Protein AF-A0A7V4AM23-F1 (afdb_monomer_lite)

Radius of gyration: 23.94 Å; chains: 1; bounding box: 53×55×49 Å

Structure (mmCIF, N/CA/C/O backbone):
data_AF-A0A7V4AM23-F1
#
_entry.id   AF-A0A7V4AM23-F1
#
loop_
_atom_site.group_PDB
_atom_site.id
_atom_site.type_symbol
_atom_site.label_atom_id
_atom_site.label_alt_id
_atom_site.label_comp_id
_atom_site.label_asym_id
_atom_site.label_entity_id
_atom_site.label_seq_id
_atom_site.pdbx_PDB_ins_code
_atom_site.Cartn_x
_atom_site.Cartn_y
_atom_site.Cartn_z
_atom_site.occupancy
_atom_site.B_iso_or_equiv
_atom_site.auth_seq_id
_atom_site.auth_comp_id
_atom_site.auth_asym_id
_atom_site.auth_atom_id
_atom_site.pdbx_PDB_model_num
ATOM 1 N N . MET A 1 1 ? 37.698 -45.570 -32.737 1.00 47.31 1 MET A N 1
ATOM 2 C CA . MET A 1 1 ? 37.206 -44.874 -31.523 1.00 47.31 1 MET A CA 1
ATOM 3 C C . MET A 1 1 ? 37.049 -43.370 -31.788 1.00 47.31 1 MET A C 1
ATOM 5 O O . MET A 1 1 ? 37.985 -42.615 -31.573 1.00 47.31 1 MET A O 1
ATOM 9 N N . ARG A 1 2 ? 35.911 -42.906 -32.332 1.00 52.38 2 ARG A N 1
ATOM 10 C CA . ARG A 1 2 ? 35.714 -41.472 -32.674 1.00 52.38 2 ARG A CA 1
ATOM 11 C C . ARG A 1 2 ? 34.273 -40.959 -32.508 1.00 52.38 2 ARG A C 1
ATOM 13 O O . ARG A 1 2 ? 33.958 -39.882 -32.993 1.00 52.38 2 ARG A O 1
ATOM 20 N N . HIS A 1 3 ? 33.409 -41.701 -31.807 1.00 47.38 3 HIS A N 1
ATOM 21 C CA . HIS A 1 3 ? 31.980 -41.363 -31.676 1.00 47.38 3 HIS A CA 1
ATOM 22 C C . HIS A 1 3 ? 31.563 -40.788 -30.313 1.00 47.38 3 HIS A C 1
ATOM 24 O O . HIS A 1 3 ? 30.539 -40.119 -30.233 1.00 47.38 3 HIS A O 1
ATOM 30 N N . ARG A 1 4 ? 32.359 -40.966 -29.246 1.00 52.53 4 ARG A N 1
ATOM 31 C CA . ARG A 1 4 ? 31.992 -40.498 -27.891 1.00 52.53 4 ARG A CA 1
ATOM 32 C C . ARG A 1 4 ? 32.057 -38.981 -27.690 1.00 52.53 4 ARG A C 1
ATOM 34 O O . ARG A 1 4 ? 31.415 -38.482 -26.781 1.00 52.53 4 ARG A O 1
ATOM 41 N N . LYS A 1 5 ? 32.797 -38.240 -28.526 1.00 48.94 5 LYS A N 1
ATOM 42 C CA . LYS A 1 5 ? 32.973 -36.785 -28.353 1.00 48.94 5 LYS A CA 1
ATOM 43 C C . LYS A 1 5 ? 31.832 -35.942 -28.932 1.00 48.94 5 LYS A C 1
ATOM 45 O O . LYS A 1 5 ? 31.697 -34.800 -28.530 1.00 48.94 5 LYS A O 1
ATOM 50 N N . ARG A 1 6 ? 31.017 -36.470 -29.859 1.00 48.69 6 ARG A N 1
ATOM 51 C CA . ARG A 1 6 ? 29.906 -35.707 -30.470 1.00 48.69 6 ARG A CA 1
ATOM 52 C C . ARG A 1 6 ? 28.673 -35.608 -29.568 1.00 48.69 6 ARG A C 1
ATOM 54 O O . ARG A 1 6 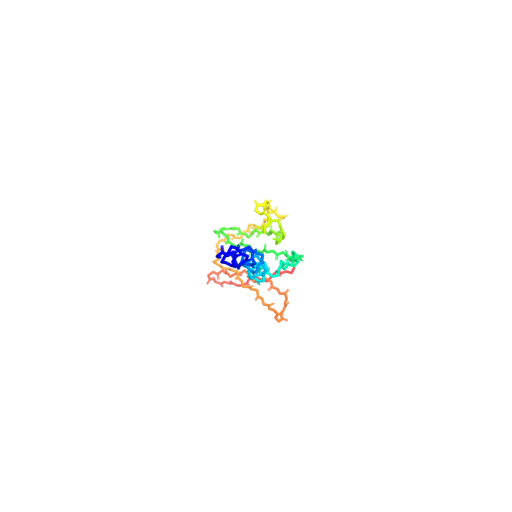? 27.939 -34.636 -29.676 1.00 48.69 6 ARG A O 1
ATOM 61 N N . LEU A 1 7 ? 28.473 -36.577 -28.672 1.00 52.03 7 LEU A N 1
ATOM 62 C CA . LEU A 1 7 ? 27.293 -36.628 -27.803 1.00 52.03 7 LEU A CA 1
ATOM 63 C C . LEU A 1 7 ? 27.321 -35.543 -26.710 1.00 52.03 7 LEU A C 1
ATOM 65 O O . LEU A 1 7 ? 26.279 -35.036 -26.317 1.00 52.03 7 LEU A O 1
ATOM 69 N N . THR A 1 8 ? 28.512 -35.133 -26.265 1.00 53.16 8 THR A N 1
ATOM 70 C CA . THR A 1 8 ? 28.684 -34.130 -25.201 1.00 53.16 8 THR A CA 1
ATOM 71 C C . THR A 1 8 ? 28.382 -32.700 -25.664 1.00 53.16 8 THR A C 1
ATOM 73 O O . THR A 1 8 ? 27.927 -31.889 -24.866 1.00 53.16 8 THR A O 1
ATOM 76 N N . TYR A 1 9 ? 28.572 -32.387 -26.952 1.00 55.47 9 TYR A N 1
ATOM 77 C CA . TYR A 1 9 ? 28.298 -31.047 -27.498 1.00 55.47 9 TYR A CA 1
ATOM 78 C C . TYR A 1 9 ? 26.806 -30.756 -27.695 1.00 55.47 9 TYR A C 1
ATOM 80 O O . TYR A 1 9 ? 26.423 -29.593 -27.764 1.00 55.47 9 TYR A O 1
ATOM 88 N N . ALA A 1 10 ? 25.962 -31.789 -27.768 1.00 59.94 10 ALA A N 1
ATOM 89 C CA . ALA A 1 10 ? 24.515 -31.632 -27.905 1.00 59.94 10 ALA A CA 1
ATOM 90 C C . ALA A 1 10 ? 23.804 -31.414 -26.557 1.00 59.94 10 ALA A C 1
ATOM 92 O O . ALA A 1 10 ? 22.687 -30.911 -26.537 1.00 59.94 10 ALA A O 1
ATOM 93 N N . LEU A 1 11 ? 24.448 -31.756 -25.433 1.00 66.25 11 LEU A N 1
ATOM 94 C CA . LEU A 1 11 ? 23.847 -31.649 -24.099 1.00 66.25 11 LEU A CA 1
ATOM 95 C C . LEU A 1 11 ? 23.785 -30.197 -23.597 1.00 66.25 11 LEU A C 1
ATOM 97 O O . LEU A 1 11 ? 22.794 -29.796 -22.998 1.00 66.25 11 LEU A O 1
ATOM 101 N N . GLY A 1 12 ? 24.819 -29.398 -23.884 1.00 73.56 12 GLY A N 1
ATOM 102 C CA . GLY A 1 12 ? 24.887 -27.976 -23.526 1.00 73.56 12 GLY A CA 1
ATOM 103 C C . GLY A 1 12 ? 23.729 -27.122 -24.070 1.00 73.56 12 GLY A C 1
ATOM 104 O O . GLY A 1 12 ? 23.065 -26.454 -23.278 1.00 73.56 12 GLY A O 1
ATOM 105 N N . PRO A 1 13 ? 23.430 -27.144 -25.384 1.00 75.00 13 PRO A N 1
ATOM 106 C CA . PRO A 1 13 ? 22.320 -26.368 -25.937 1.00 75.00 13 PRO A CA 1
ATOM 107 C C . PRO A 1 13 ? 20.949 -26.893 -25.489 1.00 75.00 13 PRO A C 1
ATOM 109 O O . PRO A 1 13 ? 20.033 -26.100 -25.296 1.00 75.00 13 PRO A O 1
ATOM 112 N N . LEU A 1 14 ? 20.806 -28.204 -25.260 1.00 78.94 14 LEU A N 1
ATOM 113 C CA . LEU A 1 14 ? 19.564 -28.778 -24.736 1.00 78.94 14 LEU A CA 1
ATOM 114 C C . LEU A 1 14 ? 19.288 -28.306 -23.301 1.00 78.94 14 LEU A C 1
ATOM 116 O O . LEU A 1 14 ? 18.163 -27.941 -22.973 1.00 78.94 14 LEU A O 1
ATOM 120 N N . LEU A 1 15 ? 20.328 -28.257 -22.465 1.00 76.25 15 LEU A N 1
ATOM 121 C CA . LEU A 1 15 ? 20.243 -27.731 -21.106 1.00 76.25 15 LEU A CA 1
ATOM 122 C C . LEU A 1 15 ? 19.860 -26.242 -21.107 1.00 76.25 15 LEU A C 1
ATOM 124 O O . LEU A 1 15 ? 19.012 -25.837 -20.320 1.00 76.25 15 LEU A O 1
ATOM 128 N N . ALA A 1 16 ? 20.429 -25.441 -22.015 1.00 73.75 16 ALA A N 1
ATOM 129 C CA . ALA A 1 16 ? 20.100 -24.020 -22.152 1.00 73.75 16 ALA A CA 1
ATOM 130 C C . ALA A 1 16 ? 18.626 -23.781 -22.529 1.00 73.75 16 ALA A C 1
ATOM 132 O O . ALA A 1 16 ? 18.010 -22.853 -22.014 1.00 73.75 16 ALA A O 1
ATOM 133 N N . LEU A 1 17 ? 18.039 -24.642 -23.369 1.00 71.25 17 LEU A N 1
ATOM 134 C CA . LEU A 1 17 ? 16.610 -24.587 -23.704 1.00 71.25 17 LEU A CA 1
ATOM 135 C C . LEU A 1 17 ? 15.722 -24.934 -22.500 1.00 71.25 17 LEU A C 1
ATOM 137 O O . LEU A 1 17 ? 14.722 -24.260 -22.269 1.00 71.25 17 LEU A O 1
ATOM 141 N N . PHE A 1 18 ? 16.103 -25.935 -21.698 1.00 71.44 18 PHE A N 1
ATOM 142 C CA . PHE A 1 18 ? 15.394 -26.260 -20.453 1.00 71.44 18 PHE A CA 1
ATOM 143 C C . PHE A 1 18 ? 15.506 -25.142 -19.407 1.00 71.44 18 PHE A C 1
ATOM 145 O O . PHE A 1 18 ? 14.526 -24.830 -18.738 1.00 71.44 18 PHE A O 1
ATOM 152 N N . LEU A 1 19 ? 16.668 -24.492 -19.305 1.00 68.62 19 LEU A N 1
ATOM 153 C CA . LEU A 1 19 ? 16.872 -23.327 -18.440 1.00 68.62 19 LEU A CA 1
ATOM 154 C C . LEU A 1 19 ? 16.040 -22.122 -18.902 1.00 68.62 19 LEU A C 1
ATOM 156 O O . LEU A 1 19 ? 15.422 -21.478 -18.064 1.00 68.62 19 LEU A O 1
ATOM 160 N N . ALA A 1 20 ? 15.953 -21.857 -20.210 1.00 62.84 20 ALA A N 1
ATOM 161 C CA . ALA A 1 20 ? 15.114 -20.792 -20.770 1.00 62.84 20 ALA A CA 1
ATOM 162 C C . ALA A 1 20 ? 13.604 -21.067 -20.618 1.00 62.84 20 ALA A C 1
ATOM 164 O O . ALA A 1 20 ? 12.812 -20.139 -20.500 1.00 62.84 20 ALA A O 1
ATOM 165 N N . ALA A 1 21 ? 13.192 -22.337 -20.574 1.00 63.81 21 ALA A N 1
ATOM 166 C CA . ALA A 1 21 ? 11.823 -22.711 -20.217 1.00 63.81 21 ALA A CA 1
ATOM 167 C C . ALA A 1 21 ? 11.545 -22.582 -18.704 1.00 63.81 21 ALA A C 1
ATOM 169 O O . ALA A 1 21 ? 10.395 -22.418 -18.303 1.00 63.81 21 ALA A O 1
ATOM 170 N N . CYS A 1 22 ? 12.585 -22.637 -17.864 1.00 63.81 22 CYS A N 1
ATOM 171 C CA . CYS A 1 22 ? 12.500 -22.399 -16.421 1.00 63.81 22 CYS A CA 1
ATOM 172 C C . CYS A 1 22 ? 12.664 -20.924 -16.027 1.00 63.81 22 CYS A C 1
ATOM 174 O O . CYS A 1 22 ? 12.310 -20.566 -14.903 1.00 63.81 22 CYS A O 1
ATOM 176 N N . THR A 1 23 ? 13.152 -20.052 -16.916 1.00 62.94 23 THR A N 1
ATOM 177 C CA . THR A 1 23 ? 12.993 -18.606 -16.741 1.00 62.94 23 THR A CA 1
ATOM 178 C C . THR A 1 23 ? 11.540 -18.288 -17.049 1.00 62.94 23 THR A C 1
ATOM 180 O O . THR A 1 23 ? 11.170 -18.105 -18.209 1.00 62.94 23 THR A O 1
ATOM 183 N N . GLY A 1 24 ? 10.706 -18.343 -16.007 1.00 56.84 24 GLY A N 1
ATOM 184 C CA . GLY A 1 24 ? 9.284 -18.036 -16.080 1.00 56.84 24 GLY A CA 1
ATOM 185 C C . GLY A 1 24 ? 9.055 -16.792 -16.927 1.00 56.84 24 GLY A C 1
ATOM 186 O O . GLY A 1 24 ? 9.812 -15.826 -16.823 1.00 56.84 24 GLY A O 1
ATOM 187 N N . SER A 1 25 ? 8.061 -16.878 -17.814 1.00 60.91 25 SER A N 1
ATOM 188 C CA . SER A 1 25 ? 7.638 -15.785 -18.687 1.00 60.91 25 SER A CA 1
ATOM 189 C C . SER A 1 25 ? 7.695 -14.474 -17.909 1.00 60.91 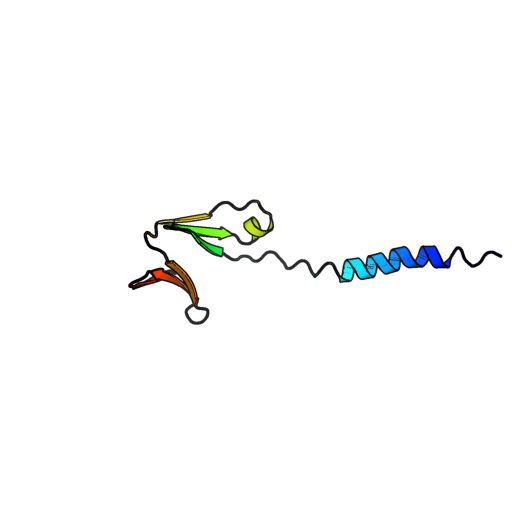25 SER A C 1
ATOM 191 O O . SER A 1 25 ? 7.067 -14.359 -16.859 1.00 60.91 25 SER A O 1
ATOM 193 N N . GLN A 1 26 ? 8.534 -13.543 -18.369 1.00 60.38 26 GLN A N 1
ATOM 194 C CA . GLN A 1 26 ? 8.720 -12.260 -17.711 1.00 60.38 26 GLN A CA 1
ATOM 195 C C . GLN A 1 26 ? 7.389 -11.517 -17.814 1.00 60.38 26 GLN A C 1
ATOM 197 O O . GLN A 1 26 ? 7.050 -10.992 -18.876 1.00 60.38 26 GLN A O 1
ATOM 202 N N . GLU A 1 27 ? 6.595 -11.574 -16.745 1.00 61.66 27 GLU A N 1
ATOM 203 C CA . GLU A 1 27 ? 5.285 -10.939 -16.715 1.00 61.66 27 GLU A CA 1
ATOM 204 C C . GLU A 1 27 ? 5.461 -9.448 -17.011 1.00 61.66 27 GLU A C 1
ATOM 206 O O . GLU A 1 27 ? 6.363 -8.809 -16.452 1.00 61.66 27 GLU A O 1
ATOM 211 N N . PRO A 1 28 ? 4.654 -8.885 -17.927 1.00 63.44 28 PRO A N 1
ATOM 212 C CA . PRO A 1 28 ? 4.739 -7.470 -18.228 1.00 63.44 28 PRO A CA 1
ATOM 213 C C . PRO A 1 28 ? 4.537 -6.671 -16.932 1.00 63.44 28 PRO A C 1
ATOM 215 O O . PRO A 1 28 ? 3.680 -7.032 -16.119 1.00 63.44 28 PRO A O 1
ATOM 218 N N . PRO A 1 29 ? 5.321 -5.600 -16.718 1.00 63.72 29 PRO A N 1
ATOM 219 C CA . PRO A 1 29 ? 5.246 -4.819 -15.495 1.00 63.72 29 PRO A CA 1
ATOM 220 C C . PRO A 1 29 ? 3.817 -4.316 -15.293 1.00 63.72 29 PRO A C 1
ATOM 222 O O . PRO A 1 29 ? 3.230 -3.687 -16.175 1.00 63.72 29 PRO A O 1
ATOM 225 N N . LEU A 1 30 ? 3.248 -4.625 -14.128 1.00 62.81 30 LEU A N 1
ATOM 226 C CA . LEU A 1 30 ? 1.873 -4.264 -13.807 1.00 62.81 30 LEU A CA 1
ATOM 227 C C . LEU A 1 30 ? 1.773 -2.735 -13.670 1.00 62.81 30 LEU A C 1
ATOM 229 O O . LEU A 1 30 ? 2.479 -2.162 -12.833 1.00 62.81 30 LEU A O 1
ATOM 233 N N . PRO A 1 31 ? 0.877 -2.054 -14.411 1.00 67.75 31 PRO A N 1
ATOM 234 C CA . PRO A 1 31 ? 0.573 -0.640 -14.199 1.00 67.75 31 PRO A CA 1
ATOM 235 C C . PRO A 1 31 ? -0.338 -0.480 -12.969 1.00 67.75 31 PRO A C 1
ATOM 237 O O . PRO A 1 31 ? -1.438 0.057 -13.051 1.00 67.75 31 PRO A O 1
ATOM 240 N N . ALA A 1 32 ? 0.097 -1.009 -11.826 1.00 81.75 32 ALA A N 1
ATOM 241 C CA . ALA A 1 32 ? -0.650 -1.014 -10.577 1.00 81.75 32 ALA A CA 1
ATOM 242 C C . ALA A 1 32 ? -0.022 -0.056 -9.558 1.00 81.75 32 ALA A C 1
ATOM 244 O O . ALA A 1 32 ? 1.202 0.099 -9.489 1.00 81.75 32 ALA A O 1
ATOM 245 N N . LEU A 1 33 ? -0.875 0.569 -8.747 1.00 86.88 33 LEU A N 1
ATOM 246 C CA . LEU A 1 33 ? -0.469 1.266 -7.531 1.00 86.88 33 LEU A CA 1
ATOM 247 C C . LEU A 1 33 ? -0.495 0.278 -6.366 1.00 86.88 33 LEU A C 1
ATOM 249 O O . LEU A 1 33 ? -1.490 -0.408 -6.145 1.00 86.88 33 LEU A O 1
ATOM 253 N N . VAL A 1 34 ? 0.602 0.218 -5.621 1.00 90.94 34 VAL A N 1
ATOM 254 C CA . VAL A 1 34 ? 0.742 -0.600 -4.415 1.00 90.94 34 VAL A CA 1
ATOM 255 C C . VAL A 1 34 ? 0.690 0.321 -3.209 1.00 90.94 34 VAL A C 1
ATOM 257 O O . VAL A 1 34 ? 1.451 1.285 -3.144 1.00 90.94 34 VAL A O 1
ATOM 260 N N . ALA A 1 35 ? -0.184 0.014 -2.255 1.00 93.38 35 ALA A N 1
ATOM 261 C CA . ALA A 1 35 ? -0.241 0.684 -0.963 1.00 93.38 35 ALA A CA 1
ATOM 262 C C . ALA A 1 35 ? 0.466 -0.170 0.096 1.00 93.38 35 ALA A C 1
ATOM 264 O O . ALA A 1 35 ? 0.238 -1.376 0.173 1.00 93.38 35 ALA A O 1
ATOM 265 N N . ALA A 1 36 ? 1.302 0.456 0.918 1.00 92.88 36 ALA A N 1
ATOM 266 C CA . ALA A 1 36 ? 1.968 -0.184 2.045 1.00 92.88 36 ALA A CA 1
ATOM 267 C C . ALA A 1 36 ? 1.733 0.632 3.320 1.00 92.88 36 ALA A C 1
ATOM 269 O O . ALA A 1 36 ? 2.060 1.820 3.372 1.00 92.88 36 ALA A O 1
ATOM 270 N N . GLY A 1 37 ? 1.168 -0.016 4.339 1.00 90.62 37 GLY A N 1
ATOM 271 C CA . GLY A 1 37 ? 0.971 0.556 5.667 1.00 90.62 37 GLY A CA 1
ATOM 272 C C . GLY A 1 37 ? 2.189 0.286 6.543 1.00 90.62 37 GLY A C 1
ATOM 273 O O . GLY A 1 37 ? 2.651 -0.848 6.632 1.00 90.62 37 GLY A O 1
ATOM 274 N N . SER A 1 38 ? 2.732 1.323 7.177 1.00 80.75 38 SER A N 1
ATOM 275 C CA . SER A 1 38 ? 3.855 1.198 8.109 1.00 80.75 38 SER A CA 1
ATOM 276 C C . SER A 1 38 ? 3.699 2.191 9.252 1.00 80.75 38 SER A C 1
ATOM 278 O O . SER A 1 38 ? 3.903 3.392 9.068 1.00 80.75 38 SER A O 1
ATOM 280 N N . GLY A 1 39 ? 3.418 1.688 10.455 1.00 81.94 39 GLY A N 1
ATOM 281 C CA . GLY A 1 39 ? 3.258 2.519 11.647 1.00 81.94 39 GLY A CA 1
ATOM 282 C C . GLY A 1 39 ? 2.075 3.476 11.502 1.00 81.94 39 GLY A C 1
ATOM 283 O O . GLY A 1 39 ? 0.930 3.052 11.553 1.00 81.94 39 GLY A O 1
ATOM 284 N N . SER A 1 40 ? 2.357 4.767 11.320 1.00 88.62 40 SER A N 1
ATOM 285 C CA . SER A 1 40 ? 1.361 5.840 11.198 1.00 88.62 40 SER A CA 1
ATOM 286 C C . SER A 1 40 ? 1.249 6.422 9.787 1.00 88.62 40 SER A C 1
ATOM 288 O O . SER A 1 40 ? 0.839 7.572 9.638 1.00 88.62 40 SER A O 1
ATOM 290 N N . GLU A 1 41 ? 1.675 5.692 8.759 1.00 93.88 41 GLU A N 1
ATOM 291 C CA . GLU A 1 41 ? 1.637 6.167 7.376 1.00 93.88 41 GLU A CA 1
ATOM 292 C C . GLU A 1 41 ? 1.205 5.072 6.405 1.00 93.88 41 GLU A C 1
ATOM 294 O O . GLU A 1 41 ? 1.558 3.899 6.562 1.00 93.88 41 GLU A O 1
ATOM 299 N N . VAL A 1 42 ? 0.520 5.497 5.344 1.00 94.94 42 VAL A N 1
ATOM 300 C CA . VAL A 1 42 ? 0.324 4.708 4.127 1.00 94.94 42 VAL A CA 1
ATOM 301 C C . VAL A 1 42 ? 1.142 5.339 3.017 1.00 94.94 42 VAL A C 1
ATOM 303 O O . VAL A 1 42 ? 0.995 6.525 2.724 1.00 94.94 42 VAL A O 1
ATOM 306 N N . ARG A 1 43 ? 2.003 4.549 2.381 1.00 94.75 43 ARG A N 1
ATOM 307 C CA . ARG A 1 43 ? 2.796 4.981 1.227 1.00 94.75 43 ARG A CA 1
ATOM 308 C C . ARG A 1 43 ? 2.327 4.260 -0.020 1.00 94.75 43 ARG A C 1
ATOM 310 O O . ARG A 1 43 ? 2.061 3.060 0.016 1.00 94.75 43 ARG A O 1
ATOM 317 N N . PHE A 1 44 ? 2.256 4.998 -1.116 1.00 93.19 44 PHE A N 1
ATOM 318 C CA . PHE A 1 44 ? 1.841 4.491 -2.415 1.00 93.19 44 PHE A CA 1
ATOM 319 C C . PHE A 1 44 ? 3.035 4.437 -3.348 1.00 93.19 44 PHE A C 1
ATOM 321 O O . PHE A 1 44 ? 3.818 5.381 -3.412 1.00 93.19 44 PHE A O 1
ATOM 328 N N . TYR A 1 45 ? 3.149 3.357 -4.107 1.00 93.19 45 TYR A N 1
ATOM 329 C CA . TYR A 1 45 ? 4.245 3.114 -5.036 1.00 93.19 45 TYR A CA 1
ATOM 330 C C . TYR A 1 45 ? 3.700 2.645 -6.376 1.00 93.19 45 TYR A C 1
ATOM 332 O O . TYR A 1 45 ? 2.672 1.974 -6.439 1.00 93.19 45 TYR A O 1
ATOM 340 N N . ARG A 1 46 ? 4.426 2.931 -7.455 1.00 91.69 46 ARG A N 1
ATOM 341 C CA . ARG A 1 46 ? 4.202 2.244 -8.729 1.00 91.69 46 ARG A CA 1
ATOM 342 C C . ARG A 1 46 ? 4.807 0.845 -8.648 1.00 91.69 46 ARG A C 1
ATOM 344 O O . ARG A 1 46 ? 5.975 0.704 -8.292 1.00 91.69 46 ARG A O 1
ATOM 351 N N . ALA A 1 47 ? 4.038 -0.179 -9.012 1.00 90.19 47 ALA A N 1
ATOM 352 C CA . ALA A 1 47 ? 4.490 -1.571 -8.963 1.00 90.19 47 ALA A CA 1
ATOM 353 C C . ALA A 1 47 ? 5.740 -1.814 -9.829 1.00 90.19 47 ALA A C 1
ATOM 355 O O . ALA A 1 47 ? 6.666 -2.492 -9.393 1.00 90.19 47 ALA A O 1
ATOM 356 N N . GLN A 1 48 ? 5.812 -1.193 -11.010 1.00 88.25 48 GLN A N 1
ATOM 357 C CA . GLN A 1 48 ? 6.994 -1.240 -11.880 1.00 88.25 48 GLN A CA 1
ATOM 358 C C . GLN A 1 48 ? 8.282 -0.751 -11.192 1.00 88.25 48 GLN A C 1
ATOM 360 O O . GLN A 1 48 ? 9.336 -1.363 -11.349 1.00 88.25 48 GLN A O 1
ATOM 365 N N . ASP A 1 49 ? 8.199 0.309 -10.384 1.00 90.50 49 ASP A N 1
ATOM 366 C CA . ASP A 1 49 ? 9.369 0.899 -9.729 1.00 90.50 49 ASP A CA 1
ATOM 367 C C . ASP A 1 49 ? 9.821 0.010 -8.551 1.00 90.50 49 ASP A C 1
ATOM 369 O O . ASP A 1 49 ? 11.015 -0.088 -8.265 1.00 90.50 49 ASP A O 1
ATOM 373 N N . LEU A 1 50 ? 8.876 -0.689 -7.898 1.00 88.25 50 LEU A N 1
ATOM 374 C CA . LEU A 1 50 ? 9.159 -1.712 -6.878 1.00 88.25 50 LEU A CA 1
ATOM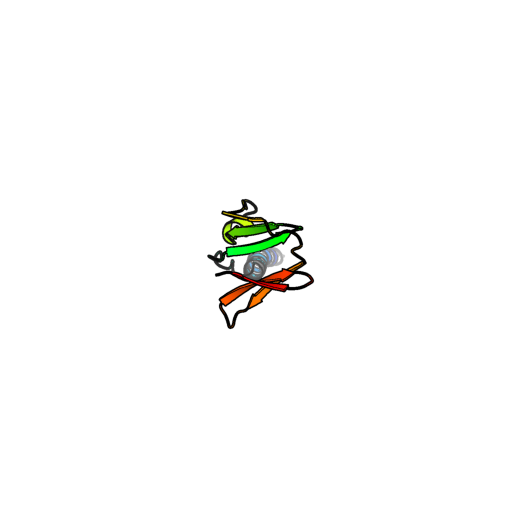 375 C C . LEU A 1 50 ? 9.869 -2.927 -7.475 1.00 88.25 50 LEU A C 1
ATOM 377 O O . LEU A 1 50 ? 10.865 -3.379 -6.917 1.00 88.25 50 LEU A O 1
A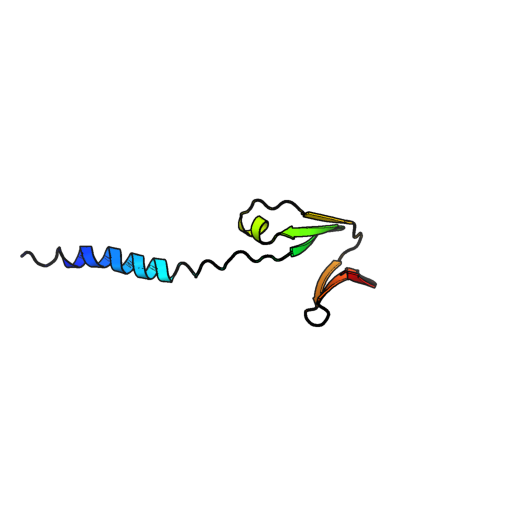TOM 381 N N . GLN A 1 51 ? 9.400 -3.424 -8.622 1.00 86.00 51 GLN A N 1
ATOM 382 C CA . GLN A 1 51 ? 10.026 -4.552 -9.320 1.00 86.00 51 GLN A CA 1
ATOM 383 C C . GLN A 1 51 ? 11.449 -4.224 -9.793 1.00 86.00 51 GLN A C 1
ATOM 385 O O . GLN A 1 51 ? 12.323 -5.086 -9.759 1.00 86.00 51 GLN A O 1
ATOM 390 N N . ALA A 1 52 ? 11.695 -2.973 -10.189 1.00 87.56 52 ALA A N 1
ATOM 391 C CA . ALA A 1 52 ? 13.017 -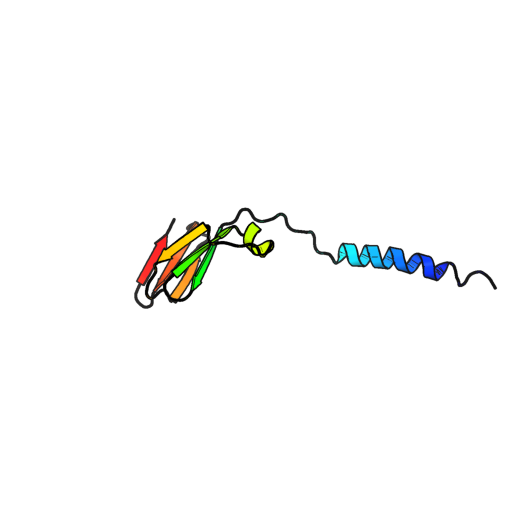2.497 -10.586 1.00 87.56 52 ALA A CA 1
ATOM 392 C C . ALA A 1 52 ? 13.964 -2.219 -9.400 1.00 87.56 52 ALA A C 1
ATOM 394 O O . ALA A 1 52 ? 15.144 -1.949 -9.616 1.00 87.56 52 ALA A O 1
ATOM 395 N N . GLY A 1 53 ? 13.474 -2.258 -8.153 1.00 88.12 53 GLY A N 1
ATOM 396 C CA . GLY A 1 53 ? 14.264 -1.922 -6.963 1.00 88.12 53 GLY A CA 1
ATOM 397 C C . GLY A 1 53 ? 14.595 -0.429 -6.830 1.00 88.12 53 GLY A C 1
ATOM 398 O O . GLY A 1 53 ? 15.474 -0.061 -6.056 1.00 88.12 53 GLY A O 1
ATOM 399 N N . THR A 1 54 ? 13.900 0.439 -7.568 1.00 90.19 54 THR A N 1
ATOM 400 C CA . THR A 1 54 ? 14.132 1.895 -7.615 1.00 90.19 54 THR A CA 1
ATOM 401 C C . THR A 1 54 ? 12.945 2.685 -7.061 1.00 90.19 54 THR A C 1
ATOM 403 O O . THR A 1 54 ? 12.712 3.830 -7.450 1.00 90.19 54 THR A O 1
ATOM 406 N N . ALA A 1 55 ? 12.136 2.062 -6.205 1.00 89.06 55 ALA A N 1
ATOM 407 C CA . ALA A 1 55 ? 10.873 2.628 -5.762 1.00 89.06 55 ALA A CA 1
ATOM 408 C C . ALA A 1 55 ? 11.052 3.843 -4.847 1.00 89.06 55 ALA A C 1
ATOM 410 O O . ALA A 1 55 ? 11.626 3.749 -3.763 1.00 89.06 55 ALA A O 1
ATOM 411 N N . SER A 1 56 ? 10.429 4.947 -5.250 1.00 92.75 56 SER A N 1
ATOM 412 C CA . SER A 1 56 ? 10.113 6.083 -4.385 1.00 92.75 56 SER A CA 1
ATOM 413 C C . SER A 1 56 ? 8.597 6.167 -4.205 1.00 92.75 56 SER A C 1
ATOM 415 O O . SER A 1 56 ? 7.865 5.869 -5.157 1.00 92.75 56 SER A O 1
ATOM 417 N N . PRO A 1 57 ? 8.095 6.567 -3.022 1.00 93.38 57 PRO A N 1
ATOM 418 C CA . PRO A 1 57 ? 6.668 6.783 -2.837 1.00 93.38 57 PRO A CA 1
ATOM 419 C C . PRO A 1 57 ? 6.168 7.861 -3.803 1.00 93.38 57 PRO A C 1
ATOM 421 O O . PRO A 1 57 ? 6.756 8.937 -3.890 1.00 93.38 57 PRO A O 1
ATOM 424 N N . VAL A 1 58 ? 5.075 7.588 -4.513 1.00 94.50 58 VAL A N 1
ATOM 425 C CA . VAL A 1 58 ? 4.375 8.596 -5.325 1.00 94.50 58 VAL A CA 1
ATOM 426 C C . VAL A 1 58 ? 3.440 9.458 -4.480 1.00 94.50 58 VAL A C 1
ATOM 428 O O . VAL A 1 58 ? 3.148 10.590 -4.849 1.00 94.50 58 VAL A O 1
ATOM 431 N N . ALA A 1 59 ? 2.987 8.929 -3.342 1.00 92.50 59 ALA A N 1
ATOM 432 C CA . ALA A 1 59 ? 2.217 9.651 -2.343 1.00 92.50 59 ALA A CA 1
ATOM 433 C C . ALA A 1 59 ? 2.422 9.021 -0.962 1.00 92.50 59 ALA A C 1
ATOM 435 O O . ALA A 1 59 ? 2.653 7.814 -0.846 1.00 92.50 59 ALA A O 1
ATOM 436 N N . THR A 1 60 ? 2.281 9.842 0.075 1.00 93.62 60 THR A N 1
ATOM 437 C CA . THR A 1 60 ? 2.280 9.410 1.474 1.00 93.62 60 THR A CA 1
ATOM 438 C C . THR A 1 60 ? 1.095 10.051 2.174 1.00 93.62 60 THR A C 1
ATOM 440 O O . THR A 1 60 ? 0.903 11.263 2.080 1.00 93.62 60 THR A O 1
ATOM 443 N N . TRP A 1 61 ? 0.308 9.247 2.877 1.00 93.12 61 TRP A N 1
ATOM 444 C CA . TRP A 1 61 ? -0.773 9.705 3.741 1.00 93.12 61 TRP A CA 1
ATOM 445 C C . TRP A 1 61 ? -0.380 9.496 5.196 1.00 93.12 61 TRP A C 1
ATOM 447 O O . TRP A 1 61 ? 0.112 8.429 5.562 1.00 93.12 61 TRP A O 1
ATOM 457 N N . SER A 1 62 ? -0.616 10.511 6.027 1.00 93.56 62 SER A N 1
ATOM 458 C CA . SER A 1 62 ? -0.484 10.370 7.474 1.00 93.56 62 SER A CA 1
ATOM 459 C C . SER A 1 62 ? -1.738 9.699 8.023 1.00 93.56 62 SER A C 1
ATOM 461 O O . SER A 1 62 ? -2.845 10.205 7.857 1.00 93.56 62 SER A O 1
ATOM 463 N N . THR A 1 63 ? -1.556 8.553 8.667 1.00 92.56 63 THR A N 1
ATOM 464 C CA . THR A 1 63 ? -2.624 7.703 9.202 1.00 92.56 63 THR A CA 1
ATOM 465 C C . THR A 1 63 ? -2.255 7.227 10.613 1.00 92.56 63 THR A C 1
ATOM 467 O O . THR A 1 63 ? -1.902 6.060 10.807 1.00 92.56 63 THR A O 1
ATOM 470 N N . PRO A 1 64 ? -2.271 8.116 11.626 1.00 92.12 64 PRO A N 1
ATOM 471 C CA . PRO A 1 64 ? -1.934 7.746 12.997 1.00 92.12 64 PRO A CA 1
ATOM 472 C C . PRO A 1 64 ? -2.837 6.636 13.534 1.00 92.12 64 PRO A C 1
ATOM 474 O O . PRO A 1 64 ? -4.060 6.717 13.439 1.00 92.12 64 PRO A O 1
ATOM 477 N N . GLY A 1 65 ? -2.222 5.608 14.121 1.00 91.44 65 GLY A N 1
ATOM 478 C CA . GLY A 1 65 ? -2.942 4.459 14.670 1.00 91.44 65 GLY A CA 1
ATOM 479 C C . GLY A 1 65 ? -3.434 3.459 13.624 1.00 91.44 65 GLY A C 1
ATOM 480 O O . GLY A 1 65 ? -4.245 2.603 13.969 1.00 91.44 65 GLY A O 1
ATOM 481 N N . LEU A 1 66 ? -2.964 3.554 12.374 1.00 93.62 66 LEU A N 1
ATOM 482 C CA . LEU A 1 66 ? -3.212 2.530 11.365 1.00 93.62 66 LEU A CA 1
ATOM 483 C C . LEU A 1 66 ? -2.725 1.173 11.881 1.00 93.62 66 LEU A C 1
ATOM 485 O O . LEU A 1 66 ? -1.573 1.023 12.287 1.00 93.62 66 LEU A O 1
ATOM 489 N N . GLN A 1 67 ? -3.617 0.192 11.856 1.00 93.19 67 GLN A N 1
ATOM 490 C CA . GLN A 1 67 ? -3.303 -1.177 12.228 1.00 93.19 67 GLN A CA 1
ATOM 491 C C . GLN A 1 67 ? -2.982 -2.014 10.995 1.00 93.19 67 GLN A C 1
ATOM 493 O O . GLN A 1 67 ? -1.989 -2.736 11.002 1.00 93.19 67 GLN A O 1
ATOM 498 N N . ASP A 1 68 ? -3.804 -1.908 9.950 1.00 92.44 68 ASP A N 1
ATOM 499 C CA . ASP A 1 68 ? -3.629 -2.700 8.734 1.00 92.44 68 ASP A CA 1
ATOM 500 C C . ASP A 1 68 ? -4.350 -2.077 7.525 1.00 92.44 68 ASP A C 1
ATOM 502 O O . ASP A 1 68 ? -5.115 -1.116 7.649 1.00 92.44 68 ASP A O 1
ATOM 506 N N . LEU A 1 69 ? -4.105 -2.639 6.344 1.00 94.38 69 LEU A N 1
ATOM 507 C CA . LEU A 1 69 ? -4.754 -2.298 5.086 1.00 94.38 69 LEU A CA 1
ATOM 508 C C . LEU A 1 69 ? -5.547 -3.489 4.551 1.00 94.38 69 LEU A C 1
ATOM 510 O O . LEU A 1 69 ? -5.054 -4.611 4.493 1.00 94.38 69 LEU A O 1
ATOM 514 N N . ALA A 1 70 ? -6.755 -3.230 4.059 1.00 93.12 70 ALA A N 1
ATOM 515 C CA . ALA A 1 70 ? -7.564 -4.228 3.371 1.00 93.12 70 ALA A CA 1
ATOM 516 C C . ALA A 1 70 ? -8.021 -3.702 2.011 1.00 93.12 70 ALA A C 1
ATOM 518 O O . ALA A 1 70 ? -8.562 -2.605 1.907 1.00 93.12 70 ALA A O 1
ATOM 519 N N . TYR A 1 71 ? -7.847 -4.495 0.956 1.00 90.50 71 TYR A N 1
ATOM 520 C CA . TYR A 1 71 ? -8.368 -4.158 -0.366 1.00 90.50 71 TYR A CA 1
ATOM 521 C C . TYR A 1 71 ? -9.619 -4.979 -0.675 1.00 90.50 71 TYR A C 1
ATOM 523 O O . TYR A 1 71 ? -9.598 -6.209 -0.614 1.00 90.50 71 TYR A O 1
ATOM 531 N N . SER A 1 72 ? -10.715 -4.306 -1.029 1.00 90.19 72 SER A N 1
ATOM 532 C CA . SER A 1 72 ? -11.933 -4.979 -1.480 1.00 90.19 72 SER A CA 1
ATOM 533 C C . SER A 1 72 ? -12.027 -4.964 -2.997 1.00 90.19 72 SER A C 1
ATOM 535 O O . SER A 1 72 ? -12.264 -3.918 -3.598 1.00 90.19 72 SER A O 1
ATOM 537 N N . ASN A 1 73 ? -11.948 -6.147 -3.609 1.00 88.94 73 ASN A N 1
ATOM 538 C CA . ASN A 1 73 ? -12.188 -6.305 -5.044 1.00 88.94 73 ASN A CA 1
ATOM 539 C C . ASN A 1 73 ? -13.635 -5.966 -5.439 1.00 88.94 73 ASN A C 1
ATOM 541 O O . ASN A 1 73 ? -13.859 -5.448 -6.528 1.00 88.94 73 ASN A O 1
ATOM 545 N N . ALA A 1 74 ? -14.616 -6.222 -4.566 1.00 92.75 74 ALA A N 1
ATOM 546 C CA . ALA A 1 74 ? -16.028 -5.964 -4.864 1.00 92.75 74 ALA A CA 1
ATOM 547 C C . ALA A 1 74 ? -16.345 -4.463 -4.939 1.00 92.75 74 ALA A C 1
ATOM 549 O O . ALA A 1 74 ? -17.142 -4.039 -5.770 1.00 92.75 74 ALA A O 1
ATOM 550 N N . PHE A 1 75 ? -15.706 -3.664 -4.081 1.00 89.94 75 PHE A N 1
ATOM 551 C CA . PHE A 1 75 ? -15.910 -2.214 -4.030 1.00 89.94 75 PHE A CA 1
ATOM 552 C C . PHE A 1 75 ? -14.803 -1.418 -4.725 1.00 89.94 75 PHE A C 1
ATOM 554 O O . PHE A 1 75 ? -14.921 -0.200 -4.799 1.00 89.94 75 PHE A O 1
ATOM 561 N N . GLN A 1 76 ? -13.749 -2.089 -5.210 1.00 89.75 76 GLN A N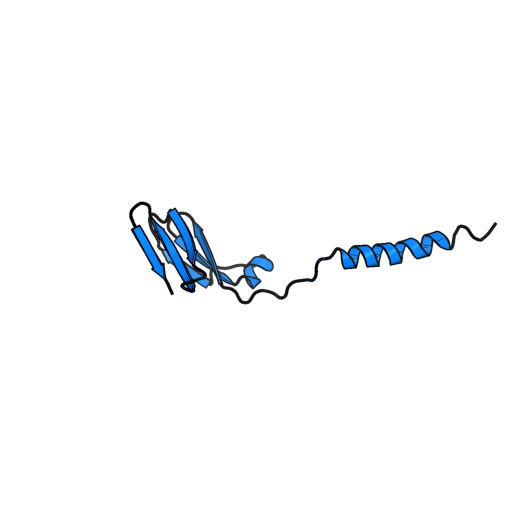 1
ATOM 562 C CA . GLN A 1 76 ? -12.550 -1.477 -5.794 1.00 89.75 76 GLN A CA 1
ATOM 563 C C . GLN A 1 76 ? -11.978 -0.368 -4.893 1.00 89.75 76 GLN A C 1
ATOM 565 O O . GLN A 1 76 ? -11.655 0.724 -5.351 1.00 89.75 76 GLN A O 1
ATOM 570 N N . ARG A 1 77 ? -11.901 -0.636 -3.581 1.00 91.19 77 ARG A N 1
ATOM 571 C CA . ARG A 1 77 ? -11.511 0.345 -2.555 1.00 91.19 77 ARG A CA 1
ATOM 572 C C . ARG A 1 77 ? -10.455 -0.198 -1.612 1.00 91.19 77 ARG A C 1
ATOM 574 O O . ARG A 1 77 ? -10.500 -1.369 -1.223 1.00 91.19 77 ARG A O 1
ATOM 581 N N . LEU A 1 78 ? -9.563 0.700 -1.204 1.00 91.81 78 LEU A N 1
ATOM 582 C CA . LEU A 1 78 ? -8.643 0.480 -0.100 1.00 91.81 78 LEU A CA 1
ATOM 583 C C . LEU A 1 78 ? -9.317 0.915 1.203 1.00 91.81 78 LEU A C 1
ATOM 585 O O . LEU A 1 78 ? -9.818 2.034 1.318 1.00 91.81 78 LEU A O 1
ATOM 589 N N . TYR A 1 79 ? -9.312 0.023 2.179 1.00 93.69 79 TYR A N 1
ATOM 590 C CA . TYR A 1 79 ? -9.775 0.264 3.531 1.00 93.69 79 TYR A CA 1
ATOM 591 C C . TYR A 1 79 ? -8.579 0.338 4.472 1.00 93.69 79 TYR A C 1
ATOM 593 O O . TYR A 1 79 ? -7.694 -0.519 4.443 1.00 93.69 79 TYR A O 1
ATOM 601 N N . LEU A 1 80 ? -8.574 1.366 5.310 1.00 93.94 80 LEU A N 1
ATOM 602 C CA . LEU A 1 80 ? -7.624 1.553 6.393 1.00 93.94 80 LEU A CA 1
ATOM 603 C C . LEU A 1 80 ? -8.283 1.031 7.661 1.00 93.94 80 LEU A C 1
ATOM 605 O O . LEU A 1 80 ? -9.364 1.489 8.046 1.00 93.94 80 LEU A O 1
ATOM 609 N N . LEU A 1 81 ? -7.644 0.044 8.275 1.00 93.94 81 LEU A N 1
ATOM 610 C CA . LEU A 1 81 ? -8.127 -0.598 9.483 1.00 93.94 81 LEU A CA 1
ATOM 611 C C . LEU A 1 81 ? -7.458 0.063 10.682 1.00 93.94 81 LEU A C 1
ATOM 613 O O . LEU A 1 81 ? -6.231 0.086 10.794 1.00 93.94 81 LEU A O 1
ATOM 617 N N . PHE A 1 82 ? -8.281 0.597 11.573 1.00 92.81 82 PHE A N 1
ATOM 618 C CA . PHE A 1 82 ? -7.883 1.135 12.866 1.00 92.81 82 PHE A CA 1
ATOM 619 C C . PHE A 1 82 ? -8.481 0.247 13.969 1.00 92.81 82 PHE A C 1
ATOM 621 O O . PHE A 1 82 ? -9.442 -0.480 13.710 1.00 92.81 82 PHE A O 1
ATOM 628 N N . PRO A 1 83 ? -7.966 0.302 15.210 1.00 92.06 83 PRO A N 1
ATOM 629 C CA . PRO A 1 83 ? -8.470 -0.534 16.302 1.00 92.06 83 PRO A CA 1
ATOM 630 C C . PRO A 1 83 ? -9.976 -0.387 16.579 1.00 92.06 83 PRO A C 1
ATOM 632 O O . PRO A 1 83 ? -10.613 -1.333 17.032 1.00 92.06 83 PRO A O 1
ATOM 635 N N . ASP A 1 84 ? -10.536 0.796 16.328 1.00 93.38 84 ASP A N 1
ATOM 636 C CA . ASP A 1 84 ? -11.912 1.173 16.660 1.00 93.38 84 ASP A CA 1
ATOM 637 C C . ASP A 1 84 ? -12.766 1.556 15.440 1.00 93.38 84 ASP A C 1
ATOM 639 O O . ASP A 1 84 ? -13.975 1.756 15.576 1.00 93.38 84 ASP A O 1
ATOM 643 N N . ARG A 1 85 ? -12.168 1.669 14.246 1.00 90.38 85 ARG A N 1
ATOM 644 C CA . ARG A 1 85 ? -12.866 2.140 13.042 1.00 90.38 85 ARG A CA 1
ATOM 645 C C . ARG A 1 85 ? -12.258 1.630 11.741 1.00 90.38 85 ARG A C 1
ATOM 647 O O . ARG A 1 85 ? -11.134 1.141 11.687 1.00 90.38 85 ARG A O 1
ATOM 654 N N . VAL A 1 86 ? -13.017 1.809 10.667 1.00 91.38 86 VAL A N 1
ATOM 655 C CA . VAL A 1 86 ? -12.597 1.523 9.297 1.00 91.38 86 VAL A CA 1
ATOM 656 C C . VAL A 1 86 ? -12.864 2.752 8.439 1.00 91.38 86 VAL A C 1
ATOM 658 O O . VAL A 1 86 ? -13.961 3.308 8.484 1.00 91.38 86 VAL A O 1
ATOM 661 N N . GLU A 1 87 ? -11.881 3.154 7.637 1.00 90.50 87 GLU A N 1
ATOM 662 C CA . GLU A 1 87 ? -12.008 4.272 6.697 1.00 90.50 87 GLU A CA 1
ATOM 663 C C . GLU A 1 87 ? -11.754 3.799 5.262 1.00 90.50 87 GLU A C 1
ATOM 665 O O . GLU A 1 87 ? -10.832 3.027 5.013 1.00 90.50 87 GLU A O 1
ATOM 670 N N . ALA A 1 88 ? -12.574 4.248 4.311 1.00 88.62 88 ALA A N 1
ATOM 671 C CA . ALA A 1 88 ? -12.488 3.844 2.909 1.00 88.62 88 ALA A CA 1
ATOM 672 C C . ALA A 1 88 ? -11.940 4.982 2.047 1.00 88.62 88 ALA A C 1
ATOM 674 O O . ALA A 1 88 ? -12.384 6.120 2.185 1.00 88.62 88 ALA A O 1
ATOM 675 N N . TYR A 1 89 ? -11.047 4.654 1.117 1.00 78.88 89 TYR A N 1
ATOM 676 C CA . TYR A 1 89 ? -10.425 5.622 0.219 1.00 78.88 89 TYR A CA 1
ATOM 677 C C . TYR A 1 89 ? -10.502 5.150 -1.240 1.00 78.88 89 TYR A C 1
ATOM 679 O O . TYR A 1 89 ? -10.426 3.947 -1.524 1.00 78.88 89 TYR A O 1
ATOM 687 N N . SER A 1 90 ? -10.714 6.117 -2.141 1.00 73.19 90 SER A N 1
ATOM 688 C CA . SER A 1 90 ? -10.903 5.950 -3.592 1.00 73.19 90 SER A CA 1
ATOM 689 C C . SER A 1 90 ? -9.801 6.623 -4.388 1.00 73.19 90 SER A C 1
ATOM 691 O O . SER A 1 90 ? -9.519 7.795 -4.049 1.00 73.19 90 SER A O 1
#

pLDDT: mean 80.73, std 14.87, range [47.31, 94.94]

Foldseek 3Di:
DPPPVVVVVVVVVVVVVVVVVVPPDPPDQDQDWDWDDDAQKIFIWGSNCVVVVNIDTPDMDGHHQFDDWDADPVVRWIWTDHPVDIDTDD

Sequence (90 aa):
MRHRKRLTYALGPLLALFLAACTGSQEPPLPALVAAGSGSEVRFYRAQDLQAGTASPVATWSTPGLQDLAYSNAFQRLYLLFPDRVEAYS

Organism: NCBI:txid1214928

Secondary structure (DSSP, 8-state):
--STTHHHHHHHHHHHHHHHHHS---PPPP--EEEEEETTEEEEEEHHHHHTT----SEEEE-TT--EEEEETTTTEEEEE-SS-EEEE-